Protein AF-A0A3M0YQS2-F1 (afdb_monomer)

Radius of gyration: 11.99 Å; Cα contacts (8 Å, |Δi|>4): 36; chains: 1; bounding box: 17×24×32 Å

Nearest PDB structures (foldseek):
  7o05-assembly2_B  TM=6.150E-01  e=5.521E+00  Severe acute respiratory syndrome coronavirus 2
  2cjr-assembly1_B  TM=4.781E-01  e=2.861E+00  SARS coronavirus TW1
  8dgf-assembly1_C  TM=3.789E-01  e=5.170E+00  Escherichia coli
  8dgf-assembly1_D  TM=3.783E-01  e=8.746E+00  Escherichia coli

Secondary structure (DSSP, 8-state):
------HHHHHHHHHHHHHSTTSEEEEEEEETTEEEEEEEE---

Solvent-accessible surface area (backbone atoms only — not comparable to full-atom values): 2929 Å² total; per-residue (Å²): 131,87,76,69,71,51,74,66,54,56,52,48,54,55,49,43,50,73,76,34,65,94,29,64,49,81,50,75,49,84,49,101,91,48,78,49,73,50,77,49,75,66,83,128

Mean predicted aligned error: 5.14 Å

Structure (mmCIF, N/CA/C/O backbone):
data_AF-A0A3M0YQS2-F1
#
_entry.id   AF-A0A3M0YQS2-F1
#
loop_
_atom_site.group_PDB
_atom_site.id
_atom_site.type_symbol
_atom_site.label_atom_id
_atom_site.label_alt_id
_atom_site.label_comp_id
_atom_site.label_asym_id
_atom_site.label_entity_id
_atom_site.label_seq_id
_atom_site.pdbx_PDB_ins_code
_atom_site.Cartn_x
_atom_site.Cartn_y
_atom_site.Cartn_z
_atom_site.occupancy
_atom_site.B_iso_or_equiv
_atom_site.auth_seq_id
_atom_site.auth_comp_id
_atom_site.auth_asym_id
_atom_site.auth_atom_id
_atom_site.pdbx_PDB_model_num
ATOM 1 N N . LEU A 1 1 ? 2.163 -12.744 -18.772 1.00 41.62 1 LEU A N 1
ATOM 2 C CA . LEU A 1 1 ? 3.070 -13.043 -17.640 1.00 41.62 1 LEU A CA 1
ATOM 3 C C . LEU A 1 1 ? 2.479 -12.422 -16.381 1.00 41.62 1 LEU A C 1
ATOM 5 O O . LEU A 1 1 ? 2.640 -11.229 -16.183 1.00 41.62 1 LEU A O 1
ATOM 9 N N . LYS A 1 2 ? 1.742 -13.186 -15.561 1.00 46.03 2 LYS A N 1
ATOM 10 C CA . LYS A 1 2 ? 1.329 -12.711 -14.231 1.00 46.03 2 LYS A CA 1
ATOM 11 C C . LYS A 1 2 ? 2.588 -12.656 -13.368 1.00 46.03 2 LYS A C 1
ATOM 13 O O . LYS A 1 2 ? 2.998 -13.677 -12.825 1.00 46.03 2 LYS A O 1
ATOM 18 N N . ARG A 1 3 ? 3.230 -11.490 -13.266 1.00 54.22 3 ARG A N 1
ATOM 19 C CA . ARG A 1 3 ? 4.171 -11.227 -12.175 1.00 54.22 3 ARG A CA 1
ATOM 20 C C . ARG A 1 3 ? 3.311 -10.995 -10.943 1.00 54.22 3 ARG A C 1
ATOM 22 O O . ARG A 1 3 ? 2.974 -9.869 -10.611 1.00 54.22 3 ARG A O 1
ATOM 29 N N . SER A 1 4 ? 2.849 -12.088 -10.336 1.00 54.28 4 SER A N 1
ATOM 30 C CA . SER A 1 4 ? 2.225 -12.057 -9.017 1.00 54.28 4 SER A CA 1
ATOM 31 C C . SER A 1 4 ? 3.131 -11.224 -8.121 1.00 54.28 4 SER A C 1
ATOM 33 O O . SER A 1 4 ? 4.281 -11.619 -7.912 1.00 54.28 4 SER A O 1
ATOM 35 N N . GLY A 1 5 ? 2.648 -10.048 -7.703 1.00 54.88 5 GLY A N 1
ATOM 36 C CA . GLY A 1 5 ? 3.383 -9.119 -6.853 1.00 54.88 5 GLY A CA 1
ATOM 37 C C . GLY A 1 5 ? 4.105 -9.912 -5.776 1.00 54.88 5 GLY A C 1
ATOM 38 O O . GLY A 1 5 ? 3.475 -10.685 -5.056 1.00 54.88 5 GLY A O 1
ATOM 39 N N . GLY A 1 6 ? 5.436 -9.830 -5.776 1.00 66.56 6 GLY A N 1
ATOM 40 C CA . GLY A 1 6 ? 6.276 -10.705 -4.968 1.00 66.56 6 GLY A CA 1
ATOM 41 C C . GLY A 1 6 ? 5.959 -10.609 -3.474 1.00 66.56 6 GLY A C 1
ATOM 42 O O . GLY A 1 6 ? 5.164 -9.777 -3.034 1.00 66.56 6 GLY A O 1
ATOM 43 N N . ILE A 1 7 ? 6.657 -11.421 -2.674 1.00 70.38 7 ILE A N 1
ATOM 44 C CA . ILE A 1 7 ? 6.575 -11.448 -1.199 1.00 70.38 7 ILE A CA 1
ATOM 45 C C . ILE A 1 7 ? 6.492 -10.033 -0.586 1.00 70.38 7 ILE A C 1
ATOM 47 O O . ILE A 1 7 ? 5.776 -9.822 0.391 1.00 70.38 7 ILE A O 1
ATOM 51 N N . GLY A 1 8 ? 7.177 -9.048 -1.180 1.00 83.00 8 GLY A N 1
ATOM 52 C CA . GLY A 1 8 ? 7.138 -7.646 -0.763 1.00 83.00 8 GLY A CA 1
ATOM 53 C C . GLY A 1 8 ? 5.733 -7.039 -0.718 1.00 83.00 8 GLY A C 1
ATOM 54 O O . GLY A 1 8 ? 5.336 -6.519 0.319 1.00 83.00 8 GLY A O 1
ATOM 55 N N . LEU A 1 9 ? 4.954 -7.138 -1.795 1.00 87.94 9 LEU A N 1
ATOM 56 C CA . LEU A 1 9 ? 3.647 -6.483 -1.877 1.00 87.94 9 LEU A CA 1
ATOM 57 C C . LEU A 1 9 ? 2.602 -7.174 -0.985 1.00 87.94 9 LEU A C 1
ATOM 59 O O . LEU A 1 9 ? 1.787 -6.510 -0.344 1.00 87.94 9 LEU A O 1
ATOM 63 N N . ALA A 1 10 ? 2.674 -8.504 -0.882 1.00 88.12 10 ALA A N 1
ATOM 64 C CA . ALA A 1 10 ? 1.872 -9.266 0.074 1.00 88.12 10 ALA A CA 1
ATOM 65 C C . ALA A 1 10 ? 2.176 -8.844 1.524 1.00 88.12 10 ALA A C 1
ATOM 67 O O . ALA A 1 10 ? 1.262 -8.622 2.318 1.00 88.12 10 ALA A O 1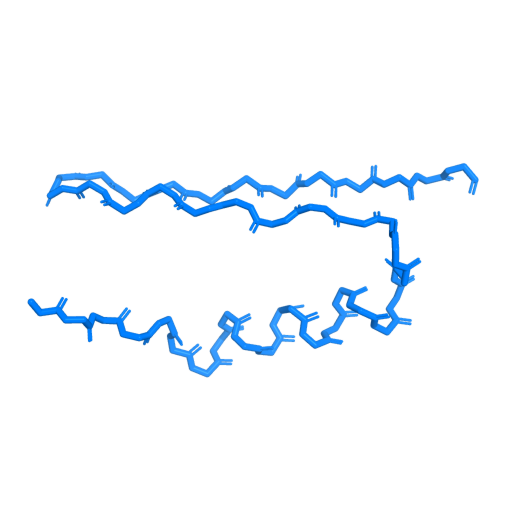
ATOM 68 N N . ASN A 1 11 ? 3.457 -8.653 1.857 1.00 90.62 11 ASN A N 1
ATOM 69 C CA . ASN A 1 11 ? 3.872 -8.157 3.167 1.00 90.62 11 ASN A CA 1
ATOM 70 C C . ASN A 1 11 ? 3.430 -6.711 3.431 1.00 90.62 11 ASN A C 1
ATOM 72 O O . ASN A 1 11 ? 3.102 -6.387 4.570 1.00 90.62 11 ASN A O 1
ATOM 76 N N . VAL A 1 12 ? 3.421 -5.845 2.414 1.00 92.62 12 VAL A N 1
ATOM 77 C CA . VAL A 1 12 ? 2.908 -4.471 2.533 1.00 92.62 12 VAL A CA 1
ATOM 78 C C . VAL A 1 12 ? 1.414 -4.493 2.843 1.00 92.62 12 VAL A C 1
ATOM 80 O O . VAL A 1 12 ? 1.020 -3.933 3.860 1.00 92.62 12 VAL A O 1
ATOM 83 N N . ARG A 1 13 ? 0.600 -5.216 2.058 1.00 93.06 13 ARG A N 1
ATOM 84 C CA . ARG A 1 13 ? -0.848 -5.346 2.315 1.00 93.06 13 ARG A CA 1
ATOM 85 C C . ARG A 1 13 ? -1.131 -5.886 3.718 1.00 93.06 13 ARG A C 1
ATOM 87 O O . ARG A 1 13 ? -1.926 -5.307 4.443 1.00 93.06 13 ARG A O 1
ATOM 94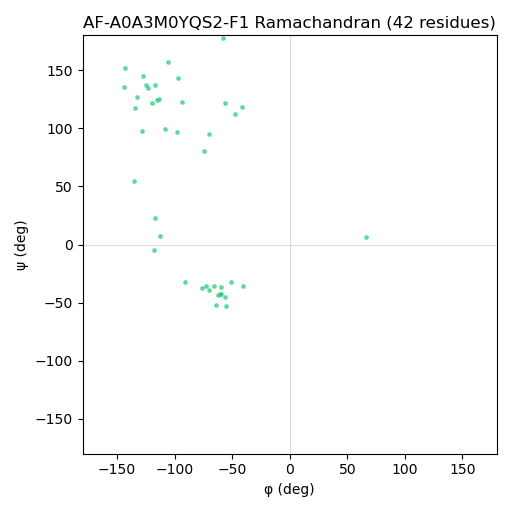 N 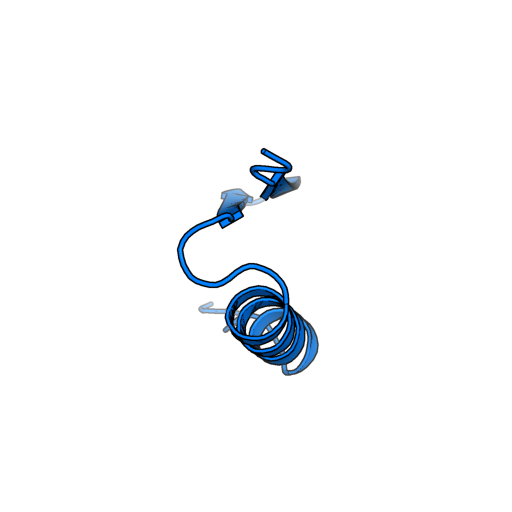N . ARG A 1 14 ? -0.412 -6.930 4.149 1.00 94.62 14 ARG A N 1
ATOM 95 C CA . ARG A 1 14 ? -0.558 -7.483 5.506 1.00 94.62 14 ARG A CA 1
ATOM 96 C C . ARG A 1 14 ? -0.250 -6.457 6.602 1.00 94.62 14 ARG A C 1
ATOM 98 O O . ARG A 1 14 ? -0.941 -6.432 7.612 1.00 94.62 14 ARG A O 1
ATOM 105 N N . ARG A 1 15 ? 0.804 -5.650 6.446 1.00 95.94 15 ARG A N 1
ATOM 106 C CA . ARG A 1 15 ? 1.161 -4.623 7.440 1.00 95.94 15 ARG A CA 1
ATOM 107 C C . ARG A 1 15 ? 0.160 -3.475 7.457 1.00 95.94 15 ARG A C 1
ATOM 109 O O . ARG A 1 15 ? -0.169 -3.009 8.538 1.00 95.94 15 ARG A O 1
ATOM 116 N N . LEU A 1 16 ? -0.325 -3.058 6.290 1.00 97.06 16 LEU A N 1
ATOM 117 C CA . LEU A 1 16 ? -1.358 -2.031 6.181 1.00 97.06 16 LEU A CA 1
ATOM 118 C C . LEU A 1 16 ? -2.655 -2.479 6.857 1.00 97.06 16 LEU A C 1
ATOM 120 O O . LEU A 1 16 ? -3.197 -1.725 7.650 1.00 97.06 16 LEU A O 1
ATOM 124 N N . GLU A 1 17 ? -3.070 -3.730 6.662 1.00 97.12 17 GLU A N 1
ATOM 125 C CA .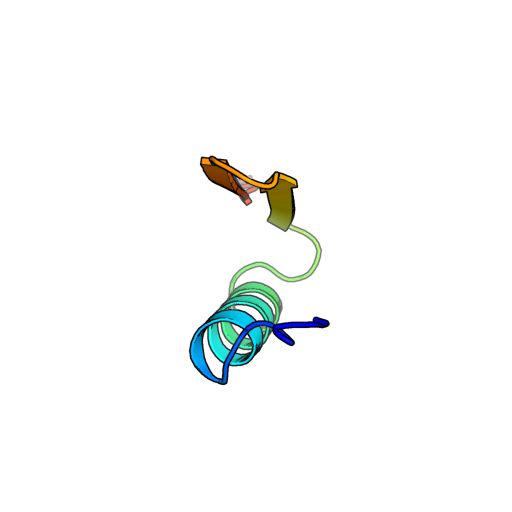 GLU A 1 17 ? -4.242 -4.285 7.348 1.00 97.12 17 GLU A CA 1
ATOM 126 C C . GLU A 1 17 ? -4.109 -4.271 8.878 1.00 97.12 17 GLU A C 1
ATOM 128 O O . GLU A 1 17 ? -5.078 -4.037 9.589 1.00 97.12 17 GLU A O 1
ATOM 133 N N . LEU A 1 18 ? -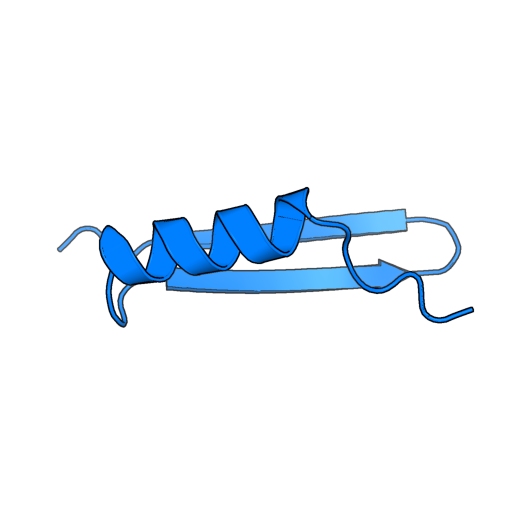2.901 -4.505 9.400 1.00 97.00 18 LEU A N 1
ATOM 134 C CA . LEU A 1 18 ? -2.646 -4.502 10.844 1.00 97.00 18 LEU A CA 1
ATOM 135 C C . LEU A 1 18 ? -2.572 -3.091 11.441 1.00 97.00 18 LEU A C 1
ATOM 137 O O . LEU A 1 18 ? -2.983 -2.897 12.581 1.00 97.00 18 LEU A O 1
ATOM 141 N N . LEU A 1 19 ? -1.989 -2.136 10.713 1.00 96.38 19 LEU A N 1
ATOM 142 C CA . LEU A 1 19 ? -1.721 -0.782 11.209 1.00 96.38 19 LEU A CA 1
ATOM 143 C C . LEU A 1 19 ? -2.867 0.197 10.922 1.00 96.38 19 LEU A C 1
ATOM 145 O O . LEU A 1 19 ? -3.095 1.110 11.708 1.00 96.38 19 LEU A O 1
ATOM 149 N N . TYR A 1 20 ? -3.577 -0.002 9.813 1.00 97.25 20 TYR A N 1
ATOM 150 C CA . TYR A 1 20 ? -4.621 0.881 9.293 1.00 97.25 20 TYR A CA 1
ATOM 151 C C . TYR A 1 20 ? -5.850 0.067 8.847 1.00 97.25 20 TYR A C 1
ATOM 153 O O . TYR A 1 20 ? -6.265 0.179 7.696 1.00 97.25 20 TYR A O 1
ATOM 161 N N . PRO A 1 21 ? -6.445 -0.787 9.699 1.00 96.56 21 PRO A N 1
ATOM 162 C CA . PRO A 1 21 ? -7.564 -1.642 9.297 1.00 96.56 21 PRO A CA 1
ATOM 163 C C . PRO A 1 21 ? -8.725 -0.810 8.735 1.00 96.56 21 PRO A C 1
ATOM 165 O O . PRO A 1 21 ? -9.233 0.089 9.404 1.00 96.56 21 PRO A O 1
ATOM 168 N N . GLY A 1 22 ? -9.121 -1.089 7.489 1.00 96.12 22 GLY A N 1
ATOM 169 C CA . GLY A 1 22 ? -10.160 -0.331 6.774 1.00 96.12 22 GLY A CA 1
ATOM 170 C C . GLY A 1 22 ? -9.813 1.130 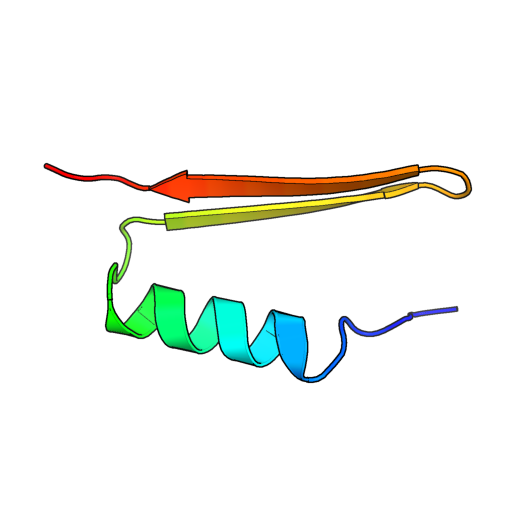6.445 1.00 96.12 22 GLY A C 1
ATOM 171 O O . GLY A 1 22 ? -10.672 1.843 5.940 1.00 96.12 22 GLY A O 1
ATOM 172 N N . LYS A 1 23 ? -8.575 1.567 6.709 1.00 97.94 23 LYS A N 1
ATOM 173 C CA . LYS A 1 23 ? -8.090 2.953 6.590 1.00 97.94 23 LYS A CA 1
ATOM 174 C C . LYS A 1 23 ? -6.979 3.117 5.546 1.00 97.94 23 LYS A C 1
ATOM 176 O O . LYS A 1 23 ? -6.168 4.037 5.626 1.00 97.94 23 LYS A O 1
ATOM 181 N N . TYR A 1 24 ? -6.890 2.205 4.580 1.00 97.81 24 TYR A N 1
ATOM 182 C CA . TYR A 1 24 ? -5.926 2.327 3.490 1.00 97.81 24 TYR A CA 1
ATOM 183 C C . TYR A 1 24 ? -6.483 1.845 2.157 1.00 97.81 24 TYR A C 1
ATOM 185 O O . TYR A 1 24 ? -7.265 0.894 2.091 1.00 97.81 24 TYR A O 1
ATOM 193 N N . THR A 1 25 ? -5.955 2.435 1.088 1.00 96.88 25 THR A N 1
ATOM 194 C CA . THR A 1 25 ? -6.120 1.954 -0.284 1.00 96.88 25 THR A CA 1
ATOM 195 C C . THR A 1 25 ? -4.739 1.718 -0.885 1.00 96.88 25 THR A C 1
ATOM 197 O O . THR A 1 25 ? -3.845 2.547 -0.732 1.00 96.88 25 THR A O 1
ATOM 200 N N . LEU A 1 26 ? -4.541 0.582 -1.560 1.00 94.56 26 LEU A N 1
ATOM 201 C CA . LEU A 1 26 ? -3.303 0.274 -2.284 1.00 94.56 26 LEU A CA 1
ATOM 202 C C . LEU A 1 26 ? -3.629 -0.137 -3.722 1.00 94.56 26 LEU A C 1
ATOM 204 O O . LEU A 1 26 ? -3.960 -1.307 -3.978 1.00 94.56 26 LEU A O 1
ATOM 208 N N . ASP A 1 27 ? -3.508 0.829 -4.628 1.00 94.19 27 ASP A N 1
ATOM 209 C CA . ASP A 1 27 ? -3.759 0.681 -6.060 1.00 94.19 27 ASP A CA 1
ATOM 210 C C . ASP A 1 27 ? -2.461 0.427 -6.834 1.00 94.19 27 ASP A C 1
ATOM 212 O O . ASP A 1 27 ? -1.390 0.926 -6.475 1.00 94.19 27 ASP A O 1
ATOM 216 N N . ILE A 1 28 ? -2.545 -0.416 -7.862 1.00 91.56 28 ILE A N 1
ATOM 217 C CA . ILE A 1 28 ? -1.389 -0.854 -8.647 1.00 91.56 28 ILE A CA 1
ATOM 218 C C . ILE A 1 28 ? -1.740 -0.771 -10.119 1.00 91.56 28 ILE A C 1
ATOM 220 O O . ILE A 1 28 ? -2.589 -1.518 -10.604 1.00 91.56 28 ILE A O 1
ATOM 224 N N . ASP A 1 29 ? -1.001 0.077 -10.822 1.00 92.88 29 ASP A N 1
ATOM 225 C CA . ASP A 1 29 ? -1.103 0.264 -12.260 1.00 92.88 29 ASP A CA 1
ATOM 226 C C . ASP A 1 29 ? 0.135 -0.349 -12.934 1.00 92.88 29 ASP A C 1
ATOM 228 O O . ASP A 1 29 ? 1.231 0.224 -12.939 1.00 92.88 29 ASP A O 1
ATOM 232 N N . ASP A 1 30 ? -0.046 -1.568 -13.447 1.00 88.81 30 ASP A N 1
ATOM 233 C CA . ASP A 1 30 ? 0.959 -2.330 -14.192 1.00 88.81 30 ASP A CA 1
ATOM 234 C C . ASP A 1 30 ? 0.719 -2.169 -15.697 1.00 88.81 30 ASP A C 1
ATOM 236 O O . ASP A 1 30 ? -0.113 -2.861 -16.295 1.00 88.81 30 ASP A O 1
ATOM 240 N N . ARG A 1 31 ? 1.451 -1.242 -16.320 1.00 92.44 31 ARG A N 1
ATOM 241 C CA . ARG A 1 31 ? 1.442 -1.046 -17.773 1.00 92.44 31 ARG A CA 1
ATOM 242 C C . ARG A 1 31 ? 2.733 -1.595 -18.380 1.00 92.44 31 ARG A C 1
ATOM 244 O O . ARG A 1 31 ? 3.768 -1.606 -17.719 1.00 92.44 31 ARG A O 1
ATOM 251 N N . PRO A 1 32 ? 2.744 -1.939 -19.681 1.00 91.81 32 PRO A N 1
ATOM 252 C CA . PRO A 1 32 ? 3.905 -2.555 -20.329 1.00 91.81 32 PRO A CA 1
ATOM 253 C C . PRO A 1 32 ? 5.247 -1.831 -20.127 1.00 91.81 32 PRO A C 1
ATOM 255 O O . PRO A 1 32 ? 6.283 -2.487 -20.053 1.00 91.81 32 PRO A O 1
ATOM 258 N N . ASN A 1 33 ? 5.227 -0.498 -20.013 1.00 94.62 33 ASN A N 1
ATOM 259 C CA . ASN A 1 33 ? 6.430 0.335 -19.913 1.00 94.62 33 ASN A CA 1
ATOM 260 C C . ASN A 1 33 ? 6.522 1.123 -18.598 1.00 94.62 33 ASN A C 1
ATOM 262 O O . ASN A 1 33 ? 7.505 1.828 -18.380 1.00 94.62 33 ASN A O 1
ATOM 266 N N . THR A 1 34 ? 5.497 1.064 -17.747 1.00 91.88 34 THR A N 1
ATOM 267 C CA . THR A 1 34 ? 5.422 1.866 -16.523 1.00 91.88 34 THR A CA 1
ATOM 268 C C . THR A 1 34 ? 4.766 1.065 -15.421 1.00 91.88 34 THR A C 1
ATOM 270 O O . THR A 1 34 ? 3.714 0.469 -15.628 1.00 91.88 34 THR A O 1
ATOM 273 N N . TRP A 1 35 ? 5.356 1.130 -14.236 1.00 88.19 35 TRP A N 1
ATOM 274 C CA . TRP A 1 35 ? 4.805 0.536 -13.032 1.00 88.19 35 TRP A CA 1
ATOM 275 C C . TRP A 1 35 ? 4.571 1.639 -12.006 1.00 88.19 35 TRP A C 1
ATOM 277 O O . TRP A 1 35 ? 5.520 2.333 -11.633 1.00 88.19 35 TRP A O 1
ATOM 287 N N . ALA A 1 36 ? 3.332 1.793 -11.549 1.00 91.44 36 ALA A N 1
ATOM 288 C CA . ALA A 1 36 ? 2.969 2.759 -10.522 1.00 91.44 36 ALA A CA 1
ATOM 289 C C . ALA A 1 36 ? 2.201 2.082 -9.383 1.00 91.44 36 ALA A C 1
ATOM 291 O O . ALA A 1 36 ? 1.443 1.134 -9.585 1.00 91.44 36 ALA A O 1
ATOM 292 N N . VAL A 1 37 ? 2.431 2.572 -8.166 1.00 92.06 37 VAL A N 1
ATOM 293 C CA . VAL A 1 37 ? 1.729 2.131 -6.960 1.00 92.06 37 VAL A CA 1
ATOM 294 C C . VAL A 1 37 ? 1.292 3.373 -6.205 1.00 92.06 37 VAL A C 1
ATOM 296 O O . VAL A 1 37 ? 2.129 4.224 -5.902 1.00 92.06 37 VAL A O 1
ATOM 299 N N . THR A 1 38 ? 0.008 3.445 -5.878 1.00 95.75 38 THR A N 1
ATOM 300 C CA . THR A 1 38 ? -0.576 4.543 -5.106 1.00 95.75 38 THR A CA 1
ATOM 301 C C . THR A 1 38 ? -1.041 4.004 -3.761 1.00 95.75 38 THR A C 1
ATOM 303 O O . THR A 1 38 ? -1.791 3.029 -3.703 1.00 95.75 38 THR A O 1
ATOM 306 N N . LEU A 1 39 ? -0.565 4.624 -2.680 1.00 96.75 39 LEU A N 1
ATOM 307 C CA . LEU A 1 39 ? -0.991 4.346 -1.312 1.00 96.75 39 LEU A CA 1
ATOM 308 C C . LEU A 1 39 ? -1.684 5.584 -0.754 1.00 96.75 39 LEU A C 1
ATOM 310 O O . LEU A 1 39 ? -1.079 6.653 -0.697 1.00 96.75 39 LEU A O 1
ATOM 314 N N . GLU A 1 40 ? -2.911 5.404 -0.290 1.00 97.88 40 GLU A N 1
ATOM 315 C CA . GLU A 1 40 ? -3.672 6.412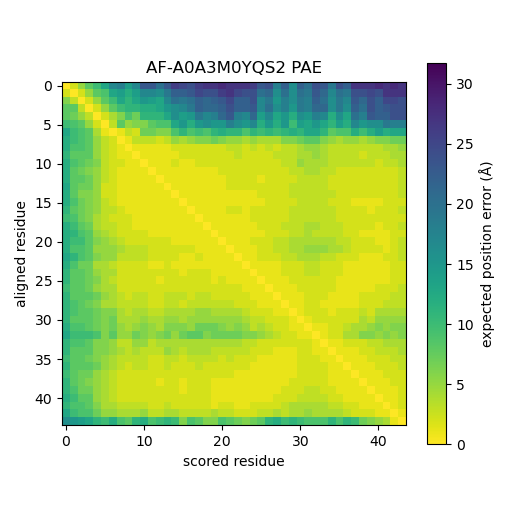 0.443 1.00 97.88 40 GLU A CA 1
ATOM 316 C C . GLU A 1 40 ? -3.957 5.889 1.848 1.00 97.88 40 GLU A C 1
ATOM 318 O O . GLU A 1 40 ? -4.273 4.708 2.015 1.00 97.88 40 GLU A O 1
ATOM 323 N N . LEU A 1 41 ? -3.810 6.759 2.849 1.00 97.50 41 LEU A N 1
ATOM 324 C CA . LEU A 1 41 ? -4.052 6.457 4.257 1.00 97.50 41 LEU A CA 1
ATOM 325 C C . LEU A 1 41 ? -5.061 7.449 4.823 1.00 97.50 41 LEU A C 1
ATOM 327 O O . LEU A 1 41 ? -4.944 8.652 4.592 1.00 97.50 41 LEU A O 1
ATOM 331 N N . ASP A 1 42 ? -5.989 6.930 5.611 1.00 97.19 42 ASP A N 1
ATOM 332 C CA . ASP A 1 42 ? -6.866 7.708 6.474 1.00 97.19 42 ASP A CA 1
ATOM 333 C C . ASP A 1 42 ? -6.228 7.803 7.875 1.00 97.19 42 ASP A C 1
ATOM 335 O O . ASP A 1 42 ? -5.887 6.783 8.487 1.00 97.19 42 ASP A O 1
ATO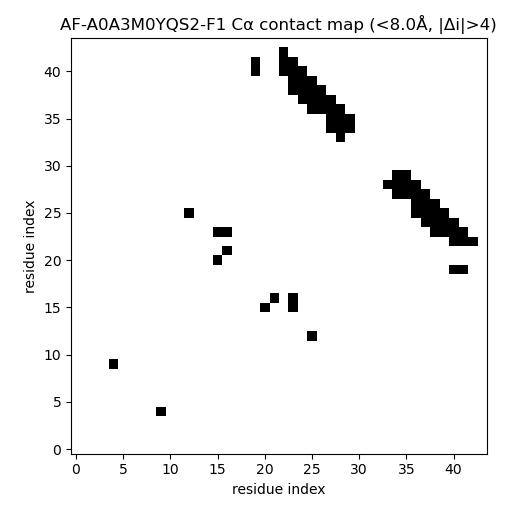M 339 N N . LEU A 1 43 ? -6.000 9.034 8.347 1.00 94.75 43 LEU A N 1
ATOM 340 C CA . LEU A 1 43 ? -5.270 9.346 9.583 1.00 94.75 43 LEU A CA 1
ATOM 341 C C . LEU A 1 43 ? -6.153 9.958 10.681 1.00 94.75 43 LEU A C 1
ATOM 343 O O . LEU A 1 43 ? -5.600 10.381 11.698 1.00 94.75 43 LEU A O 1
ATOM 347 N N . ASP A 1 44 ? -7.473 10.000 10.479 1.00 81.81 44 ASP A N 1
ATOM 348 C CA . ASP A 1 44 ? -8.440 10.536 11.449 1.00 81.81 44 ASP A CA 1
ATOM 349 C C . ASP A 1 44 ? -8.383 9.834 12.820 1.00 81.81 44 ASP A C 1
ATOM 351 O O . ASP A 1 44 ? -8.262 8.577 12.862 1.00 81.81 44 ASP A O 1
#

pLDDT: mean 87.5, std 14.91, range [41.62, 97.94]

Sequ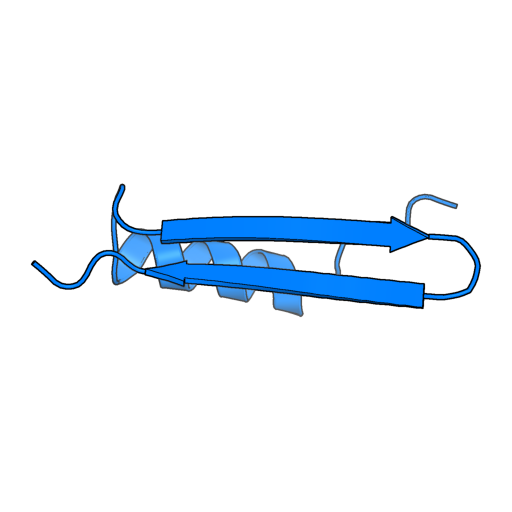ence (44 aa):
LKRSGGIGLANVRRRLELLYPGKYTLDIDDRPNTWAVTLELDLD

Foldseek 3Di:
DPPPPDPVVVVVVVVCCVPQPVFKDWDWDDDPVDTDIDIGGDDD